Protein AF-A0A9E2HDY2-F1 (afdb_monomer)

Structure (mmCIF, N/CA/C/O backbone):
data_AF-A0A9E2HDY2-F1
#
_entry.id   AF-A0A9E2HDY2-F1
#
loop_
_atom_site.group_PDB
_atom_site.id
_atom_site.type_symbol
_atom_site.label_atom_id
_atom_site.label_alt_id
_atom_site.label_comp_id
_atom_site.label_asym_id
_atom_site.label_entity_id
_atom_site.label_seq_id
_atom_site.pdbx_PDB_ins_code
_atom_site.Cartn_x
_atom_site.Cartn_y
_atom_site.Cartn_z
_atom_site.occupancy
_atom_site.B_iso_or_equiv
_atom_site.auth_seq_id
_atom_site.auth_comp_id
_atom_site.auth_asym_id
_atom_site.auth_atom_id
_atom_site.pdbx_PDB_model_num
ATOM 1 N N . MET A 1 1 ? 54.113 -19.920 -39.616 1.00 46.06 1 MET A N 1
ATOM 2 C CA . MET A 1 1 ? 53.960 -18.513 -40.040 1.00 46.06 1 MET A CA 1
ATOM 3 C C . MET A 1 1 ? 52.535 -18.113 -39.684 1.00 46.06 1 MET A C 1
ATOM 5 O O . MET A 1 1 ? 51.615 -18.552 -40.356 1.00 46.06 1 MET A O 1
ATOM 9 N N . ASN A 1 2 ? 52.347 -17.457 -38.535 1.00 46.09 2 ASN A N 1
ATOM 10 C CA . ASN A 1 2 ? 51.028 -17.084 -38.011 1.00 46.09 2 ASN A CA 1
ATOM 11 C C . ASN A 1 2 ? 50.586 -15.791 -38.697 1.00 46.09 2 ASN A C 1
ATOM 13 O O . ASN A 1 2 ? 51.184 -14.746 -38.452 1.00 46.09 2 ASN A O 1
ATOM 17 N N . LEU A 1 3 ? 49.561 -15.851 -39.544 1.00 51.12 3 LEU A N 1
ATOM 18 C CA . LEU A 1 3 ? 48.921 -14.647 -40.068 1.00 51.12 3 LEU A CA 1
ATOM 19 C C . LEU A 1 3 ? 47.837 -14.220 -39.078 1.00 51.12 3 LEU A C 1
ATOM 21 O O . LEU A 1 3 ? 46.660 -14.527 -39.229 1.00 51.12 3 LEU A O 1
ATOM 25 N N . LEU A 1 4 ? 48.292 -13.539 -38.026 1.00 63.50 4 LEU A N 1
ATOM 26 C CA . LEU A 1 4 ? 47.469 -12.658 -37.211 1.00 63.50 4 LEU A CA 1
ATOM 27 C C . LEU A 1 4 ? 47.233 -11.381 -38.026 1.00 63.50 4 LEU A C 1
ATOM 29 O O . LEU A 1 4 ? 48.019 -10.442 -37.946 1.00 63.50 4 LEU A O 1
ATOM 33 N N . TYR A 1 5 ? 46.168 -11.351 -38.822 1.00 58.09 5 TYR A N 1
ATOM 34 C CA . TYR A 1 5 ? 45.605 -10.088 -39.287 1.00 58.09 5 TYR A CA 1
ATOM 35 C C . TYR A 1 5 ? 44.401 -9.765 -38.419 1.00 58.09 5 TYR A C 1
ATOM 37 O O . TYR A 1 5 ? 43.327 -10.341 -38.562 1.00 58.09 5 TYR A O 1
ATOM 45 N N . ALA A 1 6 ? 44.690 -8.896 -37.454 1.00 60.75 6 ALA A N 1
ATOM 46 C CA . ALA A 1 6 ? 43.806 -7.955 -36.791 1.00 60.75 6 ALA A CA 1
ATOM 47 C C . ALA A 1 6 ? 42.357 -7.956 -37.304 1.00 60.75 6 ALA A C 1
ATOM 49 O O . ALA A 1 6 ? 42.025 -7.299 -38.289 1.00 60.75 6 ALA A O 1
ATOM 50 N N . GLN A 1 7 ? 41.480 -8.630 -36.564 1.00 57.47 7 GLN A N 1
ATOM 51 C CA . GLN A 1 7 ? 40.107 -8.174 -36.457 1.00 57.47 7 GLN A CA 1
ATOM 52 C C . GLN A 1 7 ? 40.153 -6.954 -35.538 1.00 57.47 7 GLN A C 1
ATOM 54 O O . GLN A 1 7 ? 40.184 -7.092 -34.317 1.00 57.47 7 GLN A O 1
ATOM 59 N N . GLU A 1 8 ? 40.249 -5.762 -36.124 1.00 57.28 8 GLU A N 1
ATOM 60 C CA . GLU A 1 8 ? 39.854 -4.547 -35.423 1.00 57.28 8 GLU A CA 1
ATOM 61 C C . GLU A 1 8 ? 38.392 -4.773 -35.041 1.00 57.28 8 GLU A C 1
ATOM 63 O O . GLU A 1 8 ? 37.506 -4.827 -35.897 1.00 57.28 8 GLU A O 1
ATOM 68 N N . SER A 1 9 ? 38.155 -5.085 -33.767 1.00 53.22 9 SER A N 1
ATOM 69 C CA . SER A 1 9 ? 36.807 -5.148 -33.236 1.00 53.22 9 SER A CA 1
ATOM 70 C C . SER A 1 9 ? 36.224 -3.766 -33.463 1.00 53.22 9 SER A C 1
ATOM 72 O O . SER A 1 9 ? 36.620 -2.818 -32.786 1.00 53.22 9 SER A O 1
ATOM 74 N N . ILE A 1 10 ? 35.340 -3.640 -34.451 1.00 63.16 10 ILE A N 1
ATOM 75 C CA . ILE A 1 10 ? 34.515 -2.451 -34.593 1.00 63.16 10 ILE A CA 1
ATOM 76 C C . ILE A 1 10 ? 33.729 -2.370 -33.289 1.00 63.16 10 ILE A C 1
ATOM 78 O O . ILE A 1 10 ? 32.787 -3.132 -33.075 1.00 63.16 10 ILE A O 1
ATOM 82 N N . ILE A 1 11 ? 34.178 -1.499 -32.387 1.00 64.81 11 ILE A N 1
ATOM 83 C CA . ILE A 1 11 ? 33.415 -1.128 -31.208 1.00 64.81 11 ILE A CA 1
ATOM 84 C C . ILE A 1 11 ? 32.268 -0.293 -31.759 1.00 64.81 11 ILE A C 1
ATOM 86 O O . ILE A 1 11 ? 32.433 0.874 -32.111 1.00 64.81 11 ILE A O 1
ATOM 90 N N . ILE A 1 12 ? 31.123 -0.945 -31.944 1.00 65.62 12 ILE A N 1
ATOM 91 C CA . ILE A 1 12 ? 29.864 -0.262 -32.202 1.00 65.62 12 ILE A CA 1
ATOM 92 C C . ILE A 1 12 ? 29.534 0.470 -30.902 1.00 65.62 12 ILE A C 1
ATOM 94 O O . ILE A 1 12 ? 28.999 -0.126 -29.972 1.00 65.62 12 ILE A O 1
ATOM 98 N N . GLU A 1 13 ? 29.913 1.743 -30.811 1.00 64.75 13 GLU A N 1
ATOM 99 C CA . GLU A 1 13 ? 29.480 2.610 -29.722 1.00 64.75 13 GLU A CA 1
ATOM 100 C C . GLU A 1 13 ? 27.963 2.788 -29.875 1.00 64.75 13 GLU A C 1
ATOM 102 O O . GLU A 1 13 ? 27.483 3.484 -30.775 1.00 64.75 13 GLU A O 1
ATOM 107 N N . GLU A 1 14 ? 27.188 2.057 -29.068 1.00 61.91 14 GLU A N 1
ATOM 108 C CA . GLU A 1 14 ? 25.735 2.185 -29.076 1.00 61.91 14 GLU A CA 1
ATOM 109 C C . GLU A 1 14 ? 25.363 3.648 -28.790 1.00 61.91 14 GLU A C 1
ATOM 111 O O . GLU A 1 14 ? 25.793 4.192 -27.766 1.00 61.91 14 GLU A O 1
ATOM 116 N N . PRO A 1 15 ? 24.531 4.299 -29.624 1.00 57.09 15 PRO A N 1
ATOM 117 C CA . PRO A 1 15 ? 24.067 5.645 -29.329 1.00 57.09 15 PRO A CA 1
ATOM 118 C C . PRO A 1 15 ? 23.366 5.653 -27.963 1.00 57.09 15 PRO A C 1
ATOM 120 O O . PRO A 1 15 ? 22.342 5.000 -27.749 1.00 57.09 15 PRO A O 1
ATOM 123 N N . SER A 1 16 ? 23.934 6.404 -27.017 1.00 58.94 16 SER A N 1
ATOM 124 C CA . SER A 1 16 ? 23.442 6.537 -25.639 1.00 58.94 16 SER A CA 1
ATOM 125 C C . SER A 1 16 ? 22.111 7.295 -25.539 1.00 58.94 16 SER A C 1
ATOM 127 O O . SER A 1 16 ? 21.474 7.297 -24.487 1.00 58.94 16 SER A O 1
ATOM 129 N N . THR A 1 17 ? 21.665 7.897 -26.641 1.00 55.62 17 THR A N 1
ATOM 130 C CA . THR A 1 17 ? 20.522 8.807 -26.737 1.00 55.62 17 THR A CA 1
ATOM 131 C C . THR A 1 17 ? 19.424 8.230 -27.635 1.00 55.62 17 THR A C 1
ATOM 133 O O . THR A 1 17 ? 19.095 8.752 -28.696 1.00 55.62 17 THR A O 1
ATOM 136 N N . GLY A 1 18 ? 18.825 7.123 -27.196 1.00 60.31 18 GLY A N 1
ATOM 137 C CA . GLY A 1 18 ? 17.642 6.540 -27.831 1.00 60.31 18 GLY A CA 1
ATOM 138 C C . GLY A 1 18 ? 16.983 5.492 -26.938 1.00 60.31 18 GLY A C 1
ATOM 139 O O . GLY A 1 18 ? 17.608 4.501 -26.584 1.00 60.31 18 GLY A O 1
ATOM 140 N N . VAL A 1 19 ? 15.728 5.726 -26.532 1.00 57.59 19 VAL A N 1
ATOM 141 C CA . VAL A 1 19 ? 14.852 4.831 -25.731 1.00 57.59 19 VAL A CA 1
ATOM 142 C C . VAL A 1 19 ? 15.344 4.473 -24.306 1.00 57.59 19 VAL A C 1
ATOM 144 O O . VAL A 1 19 ? 14.520 4.122 -23.460 1.00 57.59 19 VAL A O 1
ATOM 147 N N . LYS A 1 20 ? 16.632 4.653 -23.966 1.00 61.00 20 LYS A N 1
ATOM 148 C CA . LYS A 1 20 ? 17.185 4.312 -22.637 1.00 61.00 20 LYS A CA 1
ATOM 149 C C . LYS A 1 20 ? 16.576 5.137 -21.485 1.00 61.00 20 LYS A C 1
ATOM 151 O O . LYS A 1 20 ? 16.449 4.628 -20.372 1.00 61.00 20 LYS A O 1
ATOM 156 N N . ASP A 1 21 ? 16.156 6.377 -21.742 1.00 70.06 21 ASP A N 1
ATOM 157 C CA . ASP A 1 21 ? 15.661 7.289 -20.698 1.00 70.06 21 ASP A CA 1
ATOM 158 C C . ASP A 1 21 ? 14.204 7.033 -20.297 1.00 70.06 21 ASP A C 1
ATOM 160 O O . ASP A 1 21 ? 13.877 7.065 -19.111 1.00 70.06 21 ASP A O 1
ATOM 164 N N . ILE A 1 22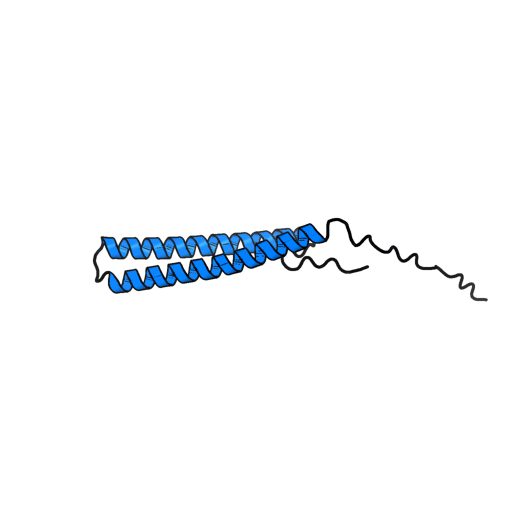 ? 13.328 6.696 -21.251 1.00 75.31 22 ILE A N 1
ATOM 165 C CA . ILE A 1 22 ? 11.901 6.441 -20.975 1.00 75.31 22 ILE A CA 1
ATOM 166 C C . ILE A 1 22 ? 11.748 5.242 -20.027 1.00 75.31 22 ILE A C 1
ATOM 168 O O . ILE A 1 22 ? 10.966 5.299 -19.077 1.00 75.31 22 ILE A O 1
ATOM 172 N N . GLY A 1 23 ? 12.545 4.187 -20.232 1.00 77.88 23 GLY A N 1
ATOM 173 C CA . GLY A 1 23 ? 12.560 3.015 -19.356 1.00 77.88 23 GLY A CA 1
ATOM 174 C C . GLY A 1 23 ? 12.985 3.342 -17.921 1.00 77.88 23 GLY A C 1
ATOM 175 O O . GLY A 1 23 ? 12.385 2.832 -16.974 1.00 77.88 23 GLY A O 1
ATOM 176 N N . LYS A 1 24 ? 13.957 4.246 -17.736 1.00 80.31 24 LYS A N 1
ATOM 177 C CA . LYS A 1 24 ? 14.416 4.684 -16.406 1.00 80.31 24 LYS A CA 1
ATOM 178 C C . LYS A 1 24 ? 13.360 5.504 -15.672 1.00 80.31 24 LYS A C 1
ATOM 180 O O . LYS A 1 24 ? 13.089 5.225 -14.506 1.00 80.31 24 LYS A O 1
ATOM 185 N N . PHE A 1 25 ? 12.730 6.470 -16.344 1.00 82.94 25 PHE A N 1
ATOM 186 C CA . PHE A 1 25 ? 11.655 7.266 -15.742 1.00 82.94 25 PHE A CA 1
ATOM 187 C C . PHE A 1 25 ? 10.443 6.406 -15.378 1.00 82.94 25 PHE A C 1
ATOM 189 O O . PHE A 1 25 ? 9.893 6.559 -14.288 1.00 82.94 25 PHE A O 1
ATOM 196 N N . LEU A 1 26 ? 10.061 5.465 -16.247 1.00 85.31 26 LEU A N 1
ATOM 197 C CA . LEU A 1 26 ? 8.971 4.531 -15.971 1.00 85.31 26 LEU A CA 1
ATOM 198 C C . LEU A 1 26 ? 9.296 3.624 -14.777 1.00 85.31 26 LEU A C 1
ATOM 200 O O . LEU A 1 26 ? 8.481 3.499 -13.866 1.00 85.31 26 LEU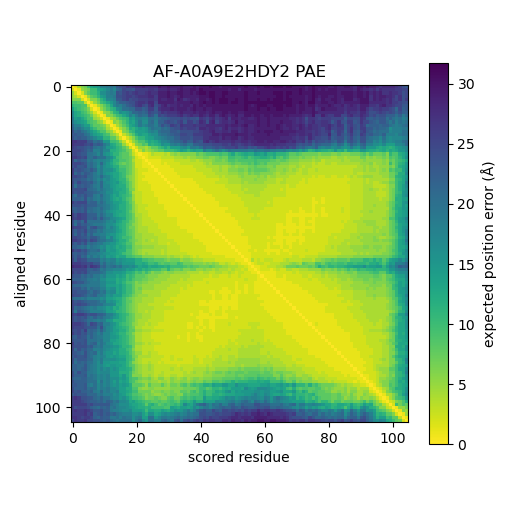 A O 1
ATOM 204 N N . SER A 1 27 ? 10.500 3.045 -14.745 1.00 85.19 27 SER A N 1
ATOM 205 C CA . SER A 1 27 ? 10.951 2.191 -13.637 1.00 85.19 27 SER A CA 1
ATOM 206 C C . SER A 1 27 ? 10.960 2.956 -12.311 1.00 85.19 27 SER A C 1
ATOM 208 O O . SER A 1 27 ? 10.458 2.457 -11.304 1.00 85.19 27 SER A O 1
ATOM 210 N N . ALA A 1 28 ? 11.467 4.192 -12.313 1.00 87.19 28 ALA A N 1
ATOM 211 C CA . ALA A 1 28 ? 11.461 5.060 -11.139 1.00 87.19 28 ALA A CA 1
ATOM 212 C C . ALA A 1 28 ? 10.030 5.394 -10.686 1.00 87.19 28 ALA A C 1
ATOM 214 O O . ALA A 1 28 ? 9.722 5.299 -9.499 1.00 87.19 28 ALA A O 1
ATOM 215 N N . GLY A 1 29 ? 9.132 5.715 -11.624 1.00 90.69 29 GLY A N 1
ATOM 216 C CA . GLY A 1 29 ? 7.724 5.979 -11.329 1.00 90.69 29 GLY A CA 1
ATOM 217 C C . GLY A 1 29 ? 7.022 4.783 -10.684 1.00 90.69 29 GLY A C 1
ATOM 218 O O . GLY A 1 29 ? 6.339 4.942 -9.673 1.00 90.69 29 GLY A O 1
ATOM 219 N N . ILE A 1 30 ? 7.247 3.574 -11.209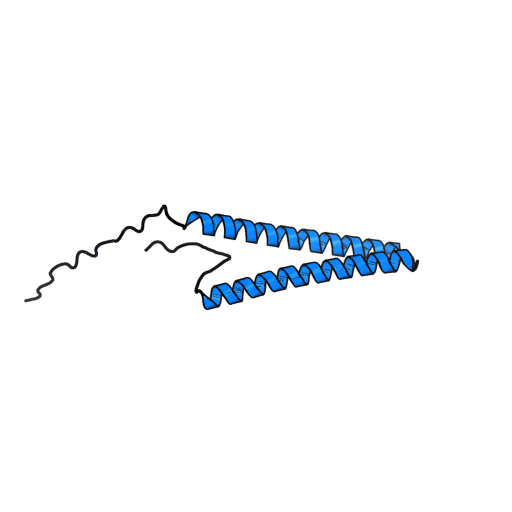 1.00 91.12 30 ILE A N 1
ATOM 220 C CA . ILE A 1 30 ? 6.697 2.333 -10.648 1.00 91.12 30 ILE A CA 1
ATOM 221 C C . ILE A 1 30 ? 7.241 2.091 -9.235 1.00 91.12 30 ILE A C 1
ATOM 223 O O . ILE A 1 30 ? 6.462 1.803 -8.328 1.00 91.12 30 ILE A O 1
ATOM 227 N N . GLN A 1 31 ? 8.552 2.231 -9.014 1.00 90.06 31 GLN A N 1
ATOM 228 C CA . GLN A 1 31 ? 9.149 2.053 -7.684 1.00 90.06 31 GLN A CA 1
ATOM 229 C C . GLN A 1 31 ? 8.559 3.028 -6.657 1.00 90.06 31 GLN A C 1
ATOM 231 O O . GLN A 1 31 ? 8.167 2.613 -5.565 1.00 90.06 31 GLN A O 1
ATOM 236 N N . VAL A 1 32 ? 8.439 4.310 -7.017 1.00 93.38 32 VAL A N 1
ATOM 237 C CA . VAL A 1 32 ? 7.835 5.332 -6.151 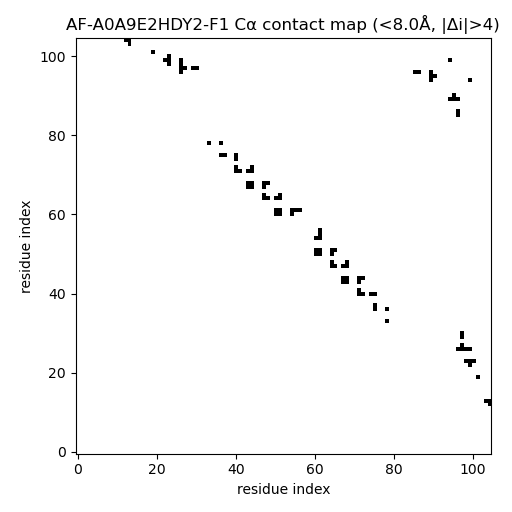1.00 93.38 32 VAL A CA 1
ATOM 238 C C . VAL A 1 32 ? 6.370 4.997 -5.862 1.00 93.38 32 VAL A C 1
ATOM 240 O O . VAL A 1 32 ? 5.953 5.039 -4.705 1.00 93.38 32 VAL A O 1
ATOM 243 N N . ALA A 1 33 ? 5.600 4.596 -6.876 1.00 94.69 33 ALA A N 1
ATOM 244 C CA . ALA A 1 33 ? 4.204 4.202 -6.705 1.00 94.69 33 ALA A CA 1
ATOM 245 C C . ALA A 1 33 ? 4.048 3.004 -5.753 1.00 94.69 33 ALA A C 1
ATOM 247 O O . ALA A 1 33 ? 3.170 3.027 -4.892 1.00 94.69 33 ALA A O 1
ATOM 248 N N . MET A 1 34 ? 4.920 1.993 -5.846 1.00 94.88 34 MET A N 1
ATOM 249 C CA . MET A 1 34 ? 4.913 0.832 -4.945 1.00 94.88 34 MET A CA 1
ATOM 250 C C . MET A 1 34 ? 5.169 1.235 -3.486 1.00 94.88 34 MET A C 1
ATOM 252 O O . MET A 1 34 ? 4.478 0.756 -2.586 1.00 94.88 34 MET A O 1
ATOM 256 N N . ILE A 1 35 ? 6.124 2.141 -3.245 1.00 95.44 35 ILE A N 1
ATOM 257 C CA . ILE A 1 35 ? 6.427 2.656 -1.899 1.00 95.44 35 ILE A CA 1
ATOM 258 C C . ILE A 1 35 ? 5.227 3.425 -1.340 1.00 95.44 35 ILE A C 1
ATOM 260 O O . ILE A 1 35 ? 4.799 3.171 -0.214 1.00 95.44 35 ILE A O 1
ATOM 264 N N . ILE A 1 36 ? 4.650 4.330 -2.134 1.00 97.69 36 ILE A N 1
ATOM 265 C CA . ILE A 1 36 ? 3.468 5.103 -1.737 1.00 97.69 36 ILE A CA 1
ATOM 266 C C . ILE A 1 36 ? 2.305 4.162 -1.416 1.00 97.69 36 ILE A C 1
ATOM 268 O O . ILE A 1 36 ? 1.664 4.307 -0.376 1.00 97.69 36 ILE A O 1
ATOM 272 N N . ALA A 1 37 ? 2.054 3.168 -2.266 1.00 97.50 37 ALA A N 1
ATOM 273 C CA . ALA A 1 37 ? 0.981 2.208 -2.064 1.00 97.50 37 ALA A CA 1
ATOM 274 C C . ALA A 1 37 ? 1.166 1.391 -0.776 1.00 97.50 37 ALA A C 1
ATOM 276 O O . ALA A 1 37 ? 0.201 1.201 -0.033 1.00 97.50 37 ALA A O 1
ATOM 277 N N . ALA A 1 38 ? 2.395 0.961 -0.470 1.00 96.44 38 ALA A N 1
ATOM 278 C CA . ALA A 1 38 ? 2.709 0.261 0.773 1.00 96.44 38 ALA A CA 1
ATOM 279 C C . ALA A 1 38 ? 2.460 1.143 2.009 1.00 96.44 38 ALA A C 1
ATOM 281 O O . ALA A 1 38 ? 1.803 0.705 2.955 1.00 96.44 38 ALA A O 1
ATOM 282 N N . ILE A 1 39 ? 2.918 2.401 1.981 1.00 98.31 39 ILE A N 1
ATOM 283 C CA . ILE A 1 39 ? 2.718 3.363 3.076 1.00 98.31 39 ILE A CA 1
ATOM 284 C C . ILE A 1 39 ? 1.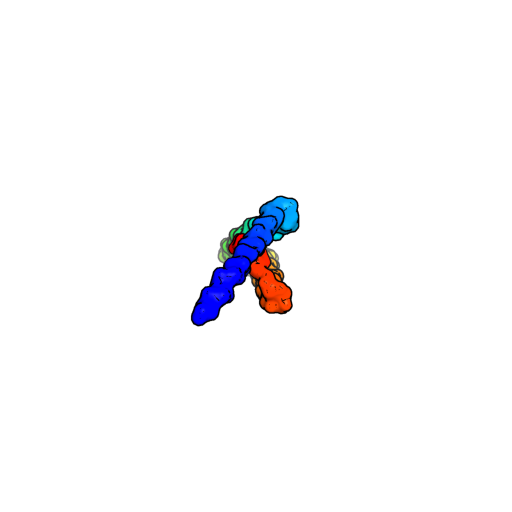228 3.639 3.291 1.00 98.31 39 ILE A C 1
ATOM 286 O O . ILE A 1 39 ? 0.748 3.567 4.422 1.00 98.31 39 ILE A O 1
ATOM 290 N N . LEU A 1 40 ? 0.484 3.926 2.220 1.00 98.19 40 LEU A N 1
ATOM 291 C CA . LEU A 1 40 ? -0.948 4.206 2.306 1.00 98.19 40 LEU A CA 1
ATOM 292 C C . LEU A 1 40 ? -1.711 2.996 2.840 1.00 98.19 40 LEU A C 1
ATOM 294 O O . LEU A 1 40 ? -2.480 3.131 3.787 1.00 98.19 40 LEU A O 1
ATOM 298 N N . THR A 1 41 ? -1.456 1.809 2.290 1.00 98.25 41 THR A N 1
ATOM 299 C CA . THR A 1 41 ? -2.058 0.558 2.766 1.00 98.25 41 THR A CA 1
ATOM 300 C C . THR A 1 41 ? 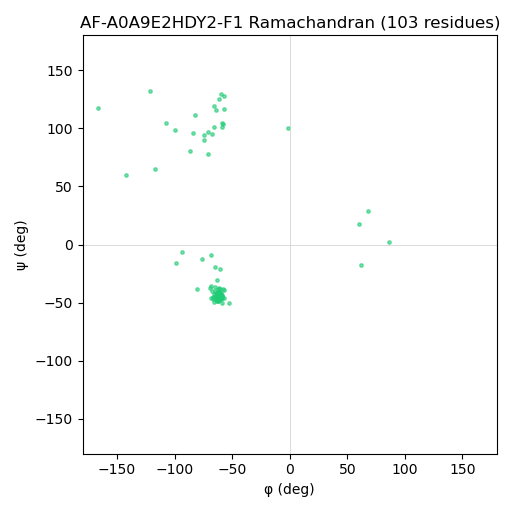-1.841 0.383 4.264 1.00 98.25 41 THR A C 1
ATOM 302 O O . THR A 1 41 ? -2.796 0.154 5.007 1.00 98.25 41 THR A O 1
ATOM 305 N N . PHE A 1 42 ? -0.596 0.524 4.724 1.00 98.06 42 PHE A N 1
ATOM 306 C CA . PHE A 1 42 ? -0.265 0.397 6.137 1.00 98.06 42 PHE A CA 1
ATOM 307 C C . PHE A 1 42 ? -0.987 1.450 6.988 1.00 98.06 42 PHE A C 1
ATOM 309 O O . PHE A 1 42 ? -1.576 1.109 8.013 1.00 98.06 42 PHE A O 1
ATOM 316 N N . ALA A 1 43 ? -1.025 2.707 6.540 1.00 98.38 43 ALA A N 1
ATOM 317 C CA . ALA A 1 43 ? -1.731 3.777 7.237 1.00 98.38 43 ALA A CA 1
ATOM 318 C C . ALA A 1 43 ? -3.236 3.484 7.377 1.00 98.38 43 ALA A C 1
ATOM 320 O O . ALA A 1 43 ? -3.795 3.647 8.461 1.00 98.38 43 ALA A O 1
ATOM 321 N N . PHE A 1 44 ? -3.890 2.991 6.320 1.00 98.06 44 PHE A N 1
ATOM 322 C CA . PHE A 1 44 ? -5.306 2.614 6.363 1.00 98.06 44 PHE A CA 1
ATOM 323 C C . PHE A 1 44 ? -5.573 1.388 7.242 1.00 98.06 44 PHE A C 1
ATOM 325 O O . PHE A 1 44 ? -6.597 1.358 7.927 1.00 98.06 44 PHE A O 1
ATOM 332 N N . LEU A 1 45 ? -4.660 0.410 7.272 1.00 98.38 45 LEU A N 1
ATOM 333 C CA . LEU A 1 45 ? -4.744 -0.729 8.189 1.00 98.38 45 LEU A CA 1
ATOM 334 C C . LEU A 1 45 ? -4.665 -0.277 9.646 1.00 98.38 45 LEU A C 1
ATOM 336 O O . LEU A 1 45 ? -5.521 -0.654 10.445 1.00 98.38 45 LEU A O 1
ATOM 340 N N . VAL A 1 46 ? -3.682 0.563 9.984 1.00 98.38 46 VAL A N 1
ATOM 341 C CA . VAL A 1 46 ? -3.531 1.116 11.337 1.00 98.38 46 VAL A CA 1
ATOM 342 C C . VAL A 1 46 ? -4.763 1.931 11.717 1.00 98.38 46 VAL A C 1
ATOM 344 O O . VAL A 1 46 ? -5.325 1.729 12.791 1.00 98.38 46 VAL A O 1
ATOM 347 N N . TRP A 1 47 ? -5.237 2.801 10.825 1.00 98.00 47 TRP A N 1
ATOM 348 C CA . TRP A 1 47 ? -6.420 3.619 11.080 1.00 98.00 47 TRP A CA 1
ATOM 349 C C . TRP A 1 47 ? -7.680 2.775 11.290 1.00 98.00 47 TRP A C 1
ATOM 351 O O . TRP A 1 47 ? -8.445 3.013 12.224 1.00 98.00 47 TRP A O 1
ATOM 361 N N . GLY A 1 48 ? -7.897 1.767 10.442 1.00 97.62 48 GLY A N 1
ATOM 362 C CA . GLY A 1 48 ? -8.998 0.819 10.595 1.00 97.62 48 GLY A CA 1
ATOM 363 C C . GLY A 1 48 ? -8.900 0.034 11.905 1.00 97.62 48 GLY A C 1
ATOM 364 O O . GLY A 1 48 ? -9.899 -0.111 12.603 1.00 97.62 48 GLY A O 1
ATOM 365 N N . GLY A 1 49 ? -7.697 -0.397 12.292 1.00 97.75 49 GLY A N 1
ATOM 366 C CA . GLY A 1 49 ? -7.446 -1.079 13.562 1.00 97.75 49 GLY A CA 1
ATOM 367 C C . GLY A 1 49 ? -7.758 -0.206 14.780 1.00 97.75 49 GLY A C 1
ATOM 368 O O . GLY A 1 49 ? -8.483 -0.640 15.674 1.00 97.75 49 GLY A O 1
ATOM 369 N N . ILE A 1 50 ? -7.289 1.047 14.788 1.00 98.06 50 ILE A N 1
ATOM 370 C CA . ILE A 1 50 ? -7.601 2.020 15.847 1.00 98.06 50 ILE A CA 1
ATOM 371 C C . ILE A 1 50 ? -9.115 2.241 15.930 1.00 98.06 50 ILE A C 1
ATOM 373 O O . ILE A 1 50 ? -9.688 2.176 17.016 1.00 98.06 50 ILE A O 1
ATOM 377 N N . GLN A 1 51 ? -9.785 2.444 14.793 1.00 96.62 51 GLN A N 1
ATOM 378 C CA . GLN A 1 51 ? -11.236 2.624 14.752 1.00 96.62 51 GLN A CA 1
ATOM 379 C C . GLN A 1 51 ? -11.986 1.396 15.286 1.00 96.62 51 GLN A C 1
ATOM 381 O O . GLN A 1 51 ? -12.992 1.550 15.976 1.00 96.62 51 GLN A O 1
ATOM 386 N N . TRP A 1 52 ? -11.497 0.185 15.012 1.00 96.94 52 TRP A N 1
ATOM 387 C CA . TRP A 1 52 ? -12.093 -1.037 15.545 1.00 96.94 52 TRP A CA 1
ATOM 388 C C . TRP A 1 52 ? -11.932 -1.106 17.068 1.00 96.94 52 TRP A C 1
ATOM 390 O O . TRP A 1 52 ? -12.912 -1.353 17.764 1.00 96.94 52 TRP A O 1
ATOM 400 N N . ILE A 1 53 ? -10.752 -0.801 17.615 1.00 96.69 53 ILE A N 1
ATOM 401 C CA . ILE A 1 53 ? -10.536 -0.790 19.073 1.00 96.69 53 ILE A CA 1
ATOM 402 C C . ILE A 1 53 ? -11.448 0.245 19.751 1.00 96.69 53 ILE A C 1
ATOM 404 O O . ILE A 1 53 ? -12.085 -0.054 20.760 1.00 96.69 53 ILE A O 1
ATOM 408 N N . LEU A 1 54 ? -11.563 1.441 19.169 1.00 96.75 54 LEU A N 1
ATOM 409 C CA . LEU A 1 54 ? -12.374 2.536 19.710 1.00 96.75 54 LEU A CA 1
ATOM 410 C C . LEU A 1 54 ? -13.885 2.367 19.491 1.00 96.75 54 LEU A C 1
ATOM 412 O O . LEU A 1 54 ? -14.666 3.089 20.104 1.00 96.75 54 LEU A O 1
ATOM 416 N N . SER A 1 55 ? -14.318 1.432 18.641 1.00 95.81 55 SER A N 1
ATOM 417 C CA . SER A 1 55 ? -15.743 1.226 18.340 1.00 95.81 55 SER A CA 1
ATOM 418 C C . SER A 1 55 ? -16.571 0.757 19.541 1.00 95.81 55 SER A C 1
ATOM 420 O O . SER A 1 55 ? -17.792 0.876 19.515 1.00 95.81 55 SER A O 1
ATOM 422 N N . GLY A 1 56 ? -15.939 0.210 20.587 1.00 92.44 56 GLY A N 1
ATOM 423 C CA . GLY A 1 56 ? -16.621 -0.167 21.831 1.00 92.44 56 GLY A CA 1
ATOM 424 C C . GLY A 1 56 ? -17.737 -1.209 21.667 1.00 92.44 56 GLY A C 1
ATOM 425 O O . GLY A 1 56 ? -18.581 -1.334 22.548 1.00 92.44 56 GLY A O 1
ATOM 426 N N . GLY A 1 57 ? -17.772 -1.939 20.545 1.00 89.75 57 GLY A N 1
ATOM 427 C CA . GLY A 1 57 ? -18.837 -2.892 20.218 1.00 89.75 57 GLY A CA 1
ATOM 428 C C . GLY A 1 57 ? -20.057 -2.285 19.514 1.00 89.75 57 GLY A C 1
ATOM 429 O O . GLY A 1 57 ? -20.993 -3.024 19.202 1.00 89.75 57 GLY A O 1
ATOM 430 N N . ASP A 1 58 ? -20.051 -0.981 19.207 1.00 96.62 58 ASP A N 1
ATOM 431 C CA . ASP A 1 58 ? -21.057 -0.385 18.327 1.00 96.62 58 ASP A CA 1
ATOM 432 C C . ASP A 1 58 ? -20.975 -1.027 16.936 1.00 96.62 58 ASP A C 1
ATOM 434 O O . ASP A 1 58 ? -19.911 -1.073 16.307 1.00 96.62 58 ASP A O 1
ATOM 438 N N . LYS A 1 59 ? -22.104 -1.556 16.455 1.00 94.19 59 LYS A N 1
ATOM 439 C CA . LYS A 1 59 ? -22.154 -2.341 15.214 1.00 94.19 59 LYS A CA 1
ATOM 440 C C . LYS A 1 59 ? -21.754 -1.510 14.000 1.00 94.19 59 LYS A C 1
ATOM 442 O O . LYS A 1 59 ? -20.998 -1.997 13.164 1.00 94.19 59 LYS A O 1
ATOM 447 N N . THR A 1 60 ? -22.224 -0.269 13.927 1.00 96.31 60 THR A N 1
ATOM 448 C CA . THR A 1 60 ? -21.973 0.632 12.798 1.00 96.31 60 THR A CA 1
ATOM 449 C C . THR A 1 60 ? -20.490 0.980 12.715 1.00 96.31 60 THR A C 1
ATOM 451 O O . THR A 1 60 ? -19.864 0.812 11.669 1.00 96.31 60 THR A O 1
ATOM 454 N N . GLN A 1 61 ? -19.894 1.384 13.836 1.00 94.88 61 GLN A N 1
ATOM 455 C CA . GLN A 1 61 ? -18.480 1.749 13.911 1.00 94.88 61 GLN A CA 1
ATOM 456 C C . GLN A 1 61 ? -17.565 0.541 13.689 1.00 94.88 61 GLN A C 1
ATOM 458 O O . GLN A 1 61 ? -16.560 0.649 12.983 1.00 94.88 61 GLN A O 1
ATOM 463 N N . THR A 1 62 ? -17.929 -0.618 14.247 1.00 96.56 62 THR A N 1
ATOM 464 C CA . THR A 1 62 ? -17.201 -1.879 14.044 1.00 96.56 62 THR A CA 1
ATOM 465 C C . THR A 1 62 ? -17.216 -2.287 12.575 1.00 96.56 62 THR A C 1
ATOM 467 O O . THR A 1 62 ? -16.191 -2.714 12.043 1.00 96.56 62 THR A O 1
ATOM 470 N N . GLN A 1 63 ? -18.363 -2.159 11.906 1.00 97.75 63 GLN A N 1
ATOM 471 C CA . GLN A 1 63 ? -18.490 -2.506 10.496 1.00 97.75 63 GLN A CA 1
ATOM 472 C C . GLN A 1 63 ? -17.673 -1.560 9.616 1.00 97.75 63 GLN A C 1
ATOM 474 O O . GLN A 1 63 ? -16.856 -2.034 8.834 1.00 97.75 63 GLN A O 1
ATOM 479 N N . ALA A 1 64 ? -17.764 -0.247 9.838 1.00 96.94 64 ALA A N 1
ATOM 480 C CA . ALA A 1 64 ? -16.949 0.728 9.114 1.00 96.94 64 ALA A CA 1
ATOM 481 C C . ALA A 1 64 ? -15.434 0.484 9.283 1.00 96.94 64 ALA A C 1
ATOM 483 O O . ALA A 1 64 ? -14.663 0.630 8.333 1.00 96.94 64 ALA A O 1
ATOM 484 N N . ALA A 1 65 ? -14.994 0.089 10.483 1.00 97.88 65 ALA A N 1
ATOM 485 C CA . ALA A 1 65 ? -13.601 -0.258 10.741 1.00 97.88 65 ALA A CA 1
ATOM 486 C C . ALA A 1 65 ? -13.163 -1.519 9.978 1.00 97.88 65 ALA A C 1
ATOM 488 O O . ALA A 1 65 ? -12.105 -1.524 9.345 1.00 97.88 65 ALA A O 1
ATOM 489 N N . ARG A 1 66 ? -13.993 -2.571 9.997 1.00 97.31 66 ARG A N 1
ATOM 490 C CA . ARG A 1 66 ? -13.754 -3.811 9.245 1.00 97.31 66 ARG A CA 1
ATOM 491 C C . ARG A 1 66 ? -13.697 -3.549 7.747 1.00 97.31 66 ARG A C 1
ATOM 493 O O . ARG A 1 66 ? -12.743 -3.984 7.114 1.00 97.31 66 ARG A O 1
ATOM 500 N N . ASP A 1 67 ? -14.644 -2.786 7.211 1.00 98.19 67 ASP A N 1
ATOM 501 C CA . ASP A 1 67 ? -14.687 -2.435 5.792 1.00 98.19 67 ASP A CA 1
ATOM 502 C C . ASP A 1 67 ? -13.414 -1.691 5.377 1.00 98.19 67 ASP A C 1
ATOM 504 O O . ASP A 1 67 ? -12.792 -2.031 4.371 1.00 98.19 67 ASP A O 1
ATOM 508 N N . ARG A 1 68 ? -12.949 -0.735 6.193 1.00 97.62 68 ARG A N 1
ATOM 509 C CA . ARG A 1 68 ? -11.681 -0.031 5.954 1.00 97.62 68 ARG A CA 1
ATOM 510 C C . ARG A 1 68 ? -10.482 -0.983 5.931 1.00 97.62 68 ARG A C 1
ATOM 512 O O . ARG A 1 68 ? -9.653 -0.875 5.030 1.00 97.62 68 ARG A O 1
ATOM 519 N N . ILE A 1 69 ? -10.390 -1.910 6.885 1.00 98.31 69 ILE A N 1
ATOM 520 C CA . ILE A 1 69 ? -9.312 -2.913 6.927 1.00 98.31 69 ILE A CA 1
ATOM 521 C C . ILE A 1 69 ? -9.372 -3.805 5.686 1.00 98.31 69 ILE A C 1
ATOM 523 O O . ILE A 1 69 ? -8.357 -3.993 5.021 1.00 98.31 69 ILE A O 1
ATOM 527 N N . THR A 1 70 ? -10.552 -4.317 5.339 1.00 98.25 70 THR A N 1
ATOM 528 C CA . THR A 1 70 ? -10.747 -5.167 4.162 1.00 98.25 70 THR A CA 1
ATOM 529 C C . THR A 1 70 ? -10.342 -4.439 2.888 1.00 98.25 70 THR A C 1
ATOM 531 O O . THR A 1 70 ? -9.597 -5.000 2.091 1.00 98.25 70 THR A O 1
ATOM 534 N N . MET A 1 71 ? -10.748 -3.182 2.708 1.00 98.06 71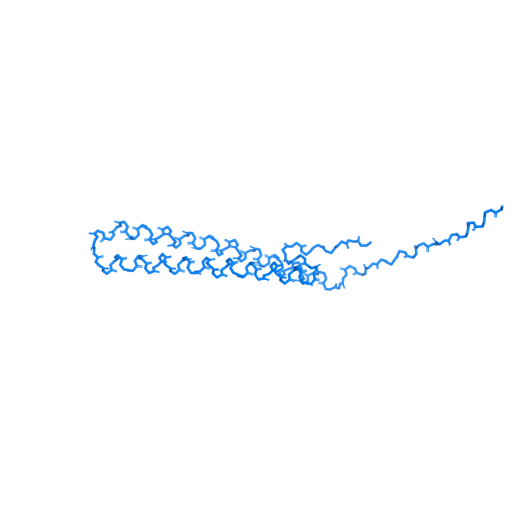 MET A N 1
ATOM 535 C CA . MET A 1 71 ? -10.367 -2.399 1.529 1.00 98.06 71 MET A CA 1
ATOM 536 C C . MET A 1 71 ? -8.862 -2.124 1.473 1.00 98.06 71 MET A C 1
ATOM 538 O O . MET A 1 71 ? -8.276 -2.193 0.393 1.00 98.06 71 MET A O 1
ATOM 542 N N . ALA A 1 72 ? -8.209 -1.889 2.615 1.00 98.19 72 ALA A N 1
ATOM 543 C CA . ALA A 1 72 ? -6.754 -1.763 2.665 1.00 98.19 72 ALA A CA 1
ATOM 544 C C . ALA A 1 72 ? -6.056 -3.074 2.257 1.00 98.19 72 ALA A C 1
ATOM 546 O O . ALA A 1 72 ? -5.128 -3.051 1.451 1.00 98.19 72 ALA A O 1
ATOM 547 N N . LEU A 1 73 ? -6.535 -4.227 2.738 1.00 98.38 73 LEU A N 1
ATOM 548 C CA . LEU A 1 73 ? -6.005 -5.541 2.348 1.00 98.38 73 LEU A CA 1
ATOM 549 C C . LEU A 1 73 ? -6.243 -5.858 0.867 1.00 98.38 73 LEU A C 1
ATOM 551 O O . LEU A 1 73 ? -5.358 -6.396 0.207 1.00 98.38 73 LEU A O 1
ATOM 555 N N . VAL A 1 74 ? -7.410 -5.506 0.325 1.00 98.25 74 VAL A N 1
ATOM 556 C CA . VAL A 1 74 ? -7.704 -5.651 -1.108 1.00 98.25 74 VAL A CA 1
ATOM 557 C C . VAL A 1 74 ? -6.759 -4.778 -1.933 1.00 98.25 74 VAL A C 1
ATOM 559 O O . VAL A 1 74 ? -6.170 -5.265 -2.896 1.00 98.25 74 VAL A O 1
ATOM 562 N N . GLY A 1 75 ? -6.547 -3.524 -1.525 1.00 97.00 75 GLY A N 1
ATOM 563 C CA . GLY A 1 75 ? -5.572 -2.631 -2.153 1.00 97.00 75 GLY A CA 1
ATOM 564 C C . GLY A 1 75 ? -4.160 -3.221 -2.154 1.00 97.00 75 GLY A C 1
ATOM 565 O O . GLY A 1 75 ? -3.512 -3.257 -3.199 1.00 97.00 75 GLY A O 1
ATOM 566 N N . LEU A 1 76 ? -3.717 -3.776 -1.020 1.00 97.94 76 LEU A N 1
ATOM 567 C CA . LEU A 1 76 ? -2.437 -4.482 -0.926 1.00 97.94 76 LEU A CA 1
ATOM 568 C C . LEU A 1 76 ? -2.356 -5.662 -1.897 1.00 97.94 76 LEU A C 1
ATOM 570 O O . LEU A 1 76 ? -1.349 -5.831 -2.581 1.00 97.94 76 LEU A O 1
ATOM 574 N N . GLY A 1 77 ? -3.418 -6.467 -1.967 1.00 98.31 77 GLY A N 1
ATOM 575 C CA . GLY A 1 77 ? -3.506 -7.608 -2.872 1.00 98.31 77 GLY A CA 1
ATOM 576 C C . GLY A 1 77 ? -3.381 -7.197 -4.338 1.00 98.31 77 GLY A C 1
ATOM 577 O O . GLY A 1 77 ? -2.651 -7.837 -5.090 1.00 98.31 77 GLY A O 1
ATOM 578 N N . ILE A 1 78 ? -4.019 -6.093 -4.734 1.00 97.81 78 ILE A N 1
ATOM 579 C CA . ILE A 1 78 ? -3.922 -5.542 -6.093 1.00 97.81 78 ILE A CA 1
ATOM 580 C C . ILE A 1 78 ? -2.489 -5.087 -6.398 1.00 97.81 78 ILE A C 1
ATOM 582 O O . ILE A 1 78 ? -1.955 -5.409 -7.458 1.00 97.81 78 ILE A O 1
ATOM 586 N N . VAL A 1 79 ? -1.843 -4.380 -5.470 1.00 96.88 79 VAL A N 1
ATOM 587 C CA . VAL A 1 79 ? -0.451 -3.919 -5.622 1.00 96.88 79 VAL A CA 1
ATOM 588 C C . VAL A 1 79 ? 0.509 -5.106 -5.741 1.00 96.88 79 VAL A C 1
ATOM 590 O O . VAL A 1 79 ? 1.379 -5.124 -6.614 1.00 96.88 79 VAL A O 1
ATOM 593 N N . ALA A 1 80 ? 0.320 -6.137 -4.915 1.00 97.00 80 ALA A N 1
ATOM 594 C CA . ALA A 1 80 ? 1.096 -7.371 -4.981 1.00 97.00 80 ALA A CA 1
ATOM 595 C C . ALA A 1 80 ? 0.873 -8.121 -6.306 1.00 97.00 80 ALA A C 1
ATOM 597 O O . ALA A 1 80 ? 1.833 -8.595 -6.915 1.00 97.00 80 ALA A O 1
ATOM 598 N N . ALA A 1 81 ? -0.371 -8.184 -6.791 1.00 97.69 81 ALA A N 1
ATOM 599 C CA . ALA A 1 81 ? -0.700 -8.788 -8.077 1.00 97.69 81 ALA A CA 1
ATOM 600 C C . ALA A 1 81 ? -0.057 -8.027 -9.245 1.00 97.69 81 ALA A C 1
ATOM 602 O O . ALA A 1 81 ? 0.536 -8.650 -10.123 1.00 97.69 81 ALA A O 1
ATOM 603 N N . ALA A 1 82 ? -0.096 -6.691 -9.236 1.00 94.94 82 ALA A N 1
ATOM 604 C CA . ALA A 1 82 ? 0.572 -5.868 -10.242 1.00 94.94 82 ALA A CA 1
ATOM 605 C C . ALA A 1 82 ? 2.085 -6.136 -10.272 1.00 94.94 82 ALA A C 1
ATOM 607 O O . ALA A 1 82 ? 2.663 -6.329 -11.342 1.00 94.94 82 ALA A O 1
ATOM 608 N N . TRP A 1 83 ? 2.725 -6.222 -9.102 1.00 93.12 83 TRP A N 1
ATOM 609 C CA . TRP A 1 83 ? 4.139 -6.582 -8.998 1.00 93.12 83 TRP A CA 1
ATOM 610 C C . TRP A 1 83 ? 4.443 -7.976 -9.557 1.00 93.12 83 TRP A C 1
ATOM 612 O O . TRP A 1 83 ? 5.390 -8.136 -10.330 1.00 93.12 83 TRP A O 1
ATOM 622 N N . ALA A 1 84 ? 3.620 -8.970 -9.220 1.00 94.81 84 ALA A N 1
ATOM 623 C CA . ALA A 1 84 ? 3.772 -10.329 -9.724 1.00 94.81 84 ALA A CA 1
ATOM 624 C C . ALA A 1 84 ? 3.625 -10.383 -11.254 1.00 94.81 84 ALA A C 1
ATOM 626 O O . ALA A 1 84 ? 4.450 -10.994 -11.932 1.00 94.81 84 ALA A O 1
ATOM 627 N N . LEU A 1 85 ? 2.633 -9.684 -11.815 1.00 93.44 85 LEU A N 1
ATOM 628 C CA . LEU A 1 85 ? 2.440 -9.580 -13.263 1.00 93.44 85 LEU A CA 1
ATOM 629 C C . LEU A 1 85 ? 3.645 -8.932 -13.953 1.00 93.44 85 LEU A C 1
ATOM 631 O O . LEU A 1 85 ? 4.110 -9.445 -14.968 1.00 93.44 85 LEU A O 1
ATOM 635 N N . MET A 1 86 ? 4.208 -7.861 -13.385 1.00 90.44 86 MET A N 1
ATOM 636 C CA . MET A 1 86 ? 5.422 -7.232 -13.921 1.00 90.44 86 MET A CA 1
ATOM 637 C C . MET A 1 86 ? 6.617 -8.192 -13.937 1.00 90.44 86 MET A C 1
ATOM 639 O O . MET A 1 86 ? 7.385 -8.188 -14.896 1.00 90.44 86 MET A O 1
ATOM 643 N N . LYS A 1 87 ? 6.768 -9.047 -12.916 1.00 90.38 87 LYS A N 1
ATOM 644 C CA . LYS A 1 87 ? 7.810 -10.087 -12.892 1.00 90.38 87 LYS A CA 1
ATOM 645 C C . LYS A 1 87 ? 7.605 -11.143 -13.974 1.00 90.38 87 LYS A C 1
ATOM 647 O O . LYS A 1 87 ? 8.571 -11.521 -14.628 1.00 90.38 87 LYS A O 1
ATOM 652 N N . VAL A 1 88 ? 6.365 -11.582 -14.185 1.00 92.88 88 VAL A N 1
ATOM 653 C CA . VAL A 1 88 ? 6.029 -12.533 -15.253 1.00 92.88 88 VAL A CA 1
ATOM 654 C C . VAL A 1 88 ? 6.357 -11.933 -16.621 1.00 92.88 88 VAL A C 1
ATOM 656 O O . VAL A 1 88 ? 7.050 -12.567 -17.411 1.00 92.88 88 VAL A O 1
ATOM 659 N N . ILE A 1 89 ? 5.940 -10.690 -16.879 1.00 88.62 89 ILE A N 1
ATOM 660 C CA . ILE A 1 89 ? 6.263 -9.972 -18.121 1.00 88.62 89 ILE A CA 1
ATOM 661 C C . ILE A 1 89 ? 7.785 -9.859 -18.284 1.00 88.62 89 ILE A C 1
ATOM 663 O O . ILE A 1 89 ? 8.318 -10.254 -19.316 1.00 88.62 89 ILE A O 1
ATOM 667 N N . GLY A 1 90 ? 8.504 -9.399 -17.258 1.00 87.75 90 GLY A N 1
ATOM 668 C CA . GLY A 1 90 ? 9.961 -9.272 -17.317 1.00 87.75 90 GLY A CA 1
ATOM 669 C C . GLY A 1 90 ? 10.673 -10.587 -17.646 1.00 87.75 90 GLY A C 1
ATOM 670 O O . GLY A 1 90 ? 11.587 -10.600 -18.466 1.00 87.75 90 GLY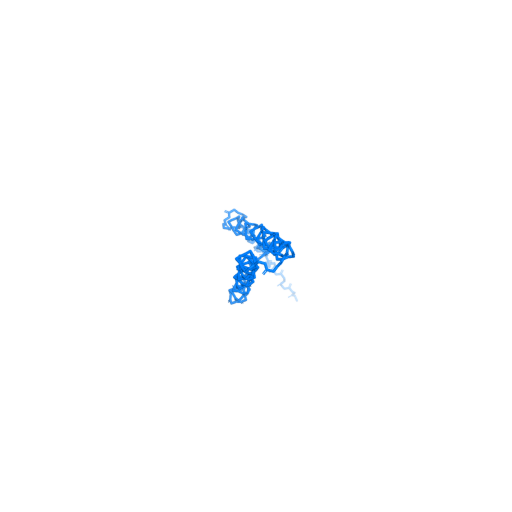 A O 1
ATOM 671 N N . TYR A 1 91 ? 10.197 -11.706 -17.091 1.00 88.06 91 TYR A N 1
ATOM 672 C CA . TYR A 1 91 ? 10.719 -13.039 -17.395 1.00 88.06 91 TYR A CA 1
ATOM 673 C C . TYR A 1 91 ? 10.499 -13.446 -18.860 1.00 88.06 91 TYR A C 1
ATOM 675 O O . TYR A 1 91 ? 11.420 -13.950 -19.496 1.00 88.06 91 TYR A O 1
ATOM 683 N N . PHE A 1 92 ? 9.310 -13.199 -19.418 1.00 88.12 92 PHE A N 1
ATOM 684 C CA . PHE A 1 92 ? 9.004 -13.547 -20.812 1.00 88.12 92 PHE A CA 1
ATOM 685 C C . PHE A 1 92 ? 9.759 -12.692 -21.835 1.00 88.12 92 PHE A C 1
ATOM 687 O O . PHE A 1 92 ? 10.157 -13.204 -22.878 1.00 88.12 92 PHE A O 1
ATOM 694 N N . PHE A 1 93 ? 9.945 -11.401 -21.553 1.00 85.50 93 PHE A N 1
ATOM 695 C CA . PHE A 1 93 ? 10.601 -10.464 -22.472 1.00 85.50 93 PHE A CA 1
ATOM 696 C C . PHE A 1 93 ? 12.109 -10.307 -22.219 1.00 85.50 93 PHE A C 1
ATOM 698 O O . PHE A 1 93 ? 12.782 -9.642 -23.001 1.00 85.50 93 PHE A O 1
ATOM 705 N N . GLY A 1 94 ? 12.650 -10.903 -21.150 1.00 80.81 94 GLY A N 1
ATOM 706 C CA . GLY A 1 94 ? 14.063 -10.779 -20.779 1.00 80.81 94 GLY A CA 1
ATOM 707 C C . GLY A 1 94 ? 14.456 -9.372 -20.314 1.00 80.81 94 GLY A C 1
ATOM 708 O O . GLY A 1 94 ? 15.598 -8.964 -20.506 1.00 80.81 94 GLY A O 1
ATOM 709 N N . VAL A 1 95 ? 13.515 -8.613 -19.742 1.00 78.81 95 VAL A N 1
ATOM 710 C CA . VAL A 1 95 ? 13.722 -7.220 -19.313 1.00 78.81 95 VAL A CA 1
ATOM 711 C C . VAL A 1 95 ? 13.451 -7.072 -17.820 1.00 78.81 95 VAL A C 1
ATOM 713 O O . VAL A 1 95 ? 12.391 -7.456 -17.324 1.00 78.81 95 VAL A O 1
ATOM 716 N N . ASP A 1 96 ? 14.364 -6.417 -17.103 1.00 75.62 96 ASP A N 1
ATOM 717 C CA . ASP A 1 96 ? 14.157 -6.049 -15.705 1.00 75.62 96 ASP A CA 1
ATOM 718 C C . ASP A 1 96 ? 13.373 -4.737 -15.576 1.00 75.62 96 ASP A C 1
ATOM 720 O O . ASP A 1 96 ? 13.927 -3.640 -15.563 1.00 75.62 96 ASP A O 1
ATOM 724 N N . VAL A 1 97 ? 12.054 -4.857 -15.400 1.00 72.50 97 VAL A N 1
ATOM 725 C CA . VAL A 1 97 ? 11.110 -3.727 -15.233 1.00 72.50 97 VAL A CA 1
ATOM 726 C C . VAL A 1 97 ? 11.423 -2.861 -14.000 1.00 72.50 97 VAL A C 1
ATOM 728 O O . VAL A 1 97 ? 11.021 -1.705 -13.918 1.00 72.50 97 VAL A O 1
ATOM 731 N N . PHE A 1 98 ? 12.149 -3.408 -13.022 1.00 70.69 98 PHE A N 1
ATOM 732 C CA . PHE A 1 98 ? 12.504 -2.704 -11.785 1.00 70.69 98 PHE A CA 1
ATOM 733 C C . PHE A 1 98 ? 13.918 -2.127 -11.799 1.00 70.69 98 PHE A C 1
ATOM 735 O O . PHE A 1 98 ? 14.238 -1.307 -10.947 1.00 70.69 98 PHE A O 1
ATOM 742 N N . GLN A 1 99 ? 14.769 -2.568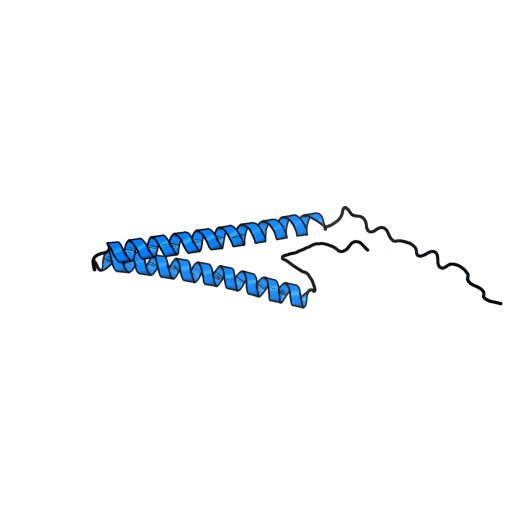 -12.718 1.00 63.97 99 GLN A N 1
ATOM 743 C CA . GLN A 1 99 ? 16.179 -2.201 -12.807 1.00 63.97 99 GLN A CA 1
ATOM 744 C C . GLN A 1 99 ? 16.521 -2.071 -14.290 1.00 63.97 99 GLN A C 1
ATOM 746 O O . GLN A 1 99 ? 17.365 -2.801 -14.802 1.00 63.97 99 GLN A O 1
ATOM 751 N N . PHE A 1 100 ? 15.834 -1.172 -15.003 1.00 61.22 100 PHE A N 1
ATOM 752 C CA . PHE A 1 100 ? 16.144 -0.916 -16.406 1.00 61.22 100 PHE A CA 1
ATOM 753 C C . PHE A 1 100 ? 17.487 -0.177 -16.516 1.00 61.22 100 PHE A C 1
ATOM 755 O O . PHE A 1 100 ? 17.562 1.042 -16.681 1.00 61.22 100 PHE A O 1
ATOM 762 N N . THR A 1 101 ? 18.566 -0.936 -16.378 1.00 55.62 101 THR A N 1
ATOM 763 C CA . THR A 1 101 ? 19.936 -0.528 -16.646 1.00 55.62 101 THR A CA 1
ATOM 764 C C . THR A 1 101 ? 20.318 -1.238 -17.925 1.00 55.62 101 THR A C 1
ATOM 766 O O . THR A 1 101 ? 20.537 -2.445 -17.914 1.00 55.62 101 THR A O 1
ATOM 769 N N . ILE A 1 102 ? 20.354 -0.514 -19.044 1.00 57.91 102 ILE A N 1
ATOM 770 C CA . ILE A 1 102 ? 20.906 -1.100 -20.266 1.00 57.91 102 ILE A CA 1
ATOM 771 C C . ILE A 1 102 ? 22.399 -1.323 -20.001 1.00 57.91 102 ILE A C 1
ATOM 773 O O . ILE A 1 102 ? 23.084 -0.336 -19.708 1.00 57.91 102 ILE A O 1
ATOM 777 N N . PRO A 1 103 ? 22.906 -2.567 -20.062 1.00 53.75 103 PRO A N 1
ATOM 778 C CA . PRO A 1 103 ? 24.337 -2.816 -19.986 1.00 53.75 103 PRO A CA 1
ATOM 779 C C . PRO A 1 103 ? 24.999 -2.074 -21.145 1.00 53.75 103 PRO A C 1
ATOM 781 O O . PRO A 1 103 ? 24.528 -2.168 -22.277 1.00 53.75 103 PRO A O 1
ATOM 784 N N . SER A 1 104 ? 26.044 -1.294 -20.871 1.00 49.66 104 SER A N 1
ATOM 785 C CA . SER A 1 104 ? 26.889 -0.775 -21.944 1.00 49.66 104 SER A CA 1
ATOM 786 C C . SER A 1 104 ? 27.554 -1.970 -22.622 1.00 49.66 104 SER A C 1
ATOM 788 O O . SER A 1 104 ? 28.296 -2.698 -21.954 1.00 49.66 104 SER A O 1
ATOM 790 N N . ALA A 1 105 ? 27.237 -2.193 -23.897 1.00 45.56 105 ALA A N 1
ATOM 791 C CA . ALA A 1 105 ? 28.120 -2.943 -24.781 1.00 45.56 105 ALA A CA 1
ATOM 792 C C . ALA A 1 105 ? 29.459 -2.203 -24.919 1.00 45.56 105 ALA A C 1
ATOM 794 O O . ALA A 1 105 ? 29.432 -0.949 -24.902 1.00 45.56 105 ALA A O 1
#

Solvent-accessible surface area (backbone atoms only — not comparable to full-atom values): 6057 Å² total; per-residue (Å²): 136,83,85,83,73,79,77,75,75,78,77,71,76,68,75,84,85,63,77,57,63,62,49,38,56,50,23,51,50,51,55,52,50,52,54,50,50,52,53,52,31,51,50,39,35,52,52,15,50,53,40,40,68,69,25,78,82,39,66,67,47,34,47,56,14,49,53,40,31,51,51,24,52,50,51,46,50,52,55,51,48,54,53,51,51,49,51,53,51,21,66,77,71,75,41,54,66,82,61,57,67,81,77,84,120

Mean predicted aligned error: 10.68 Å

pLDDT: mean 83.65, std 16.89, range [45.56, 98.38]

Secondary structure (DSSP, 8-state):
---------------SSSSHHHHHHHHHHHHHHHHHHHHHHHHHHHHHHHHHHHTTT-HHHHHHHHHHHHHHHHHHHHHHHHHHHHHHHHHHHT--TT-------

Nearest PDB structures (foldseek):
  6s1k-assembly1_E  TM=7.322E-01  e=4.434E+00  Escherichia coli str. K-12 substr. MG1655star
  5ofb-assembly1_B  TM=8.146E-01  e=8.104E+00  Homo sapiens

Sequence (105 aa):
MNLLYAQESIIIEEPSTGVKDIGKFLSAGIQVAMIIAAILTFAFLVWGGIQWILSGGDKTQTQAARDRITMALVGLGIVAAAWALMKVIGYFFGVDVFQFTIPSA

Foldseek 3Di:
DDPPDDPPPPPPQPPPPDPLVVLVVQLVVLVVVLVVLVVVLVVLLVVLVVQCVVCPPVPVSNVVSVVSNVVSVVSVVVSVVVVVVQVVVCVVVVADSNDSDDDGD

Radius of gyration: 25.0 Å; Cα contacts (8 Å, |Δi|>4): 55; chains: 1; bounding box: 76×27×62 Å